Protein AF-A0A0J8RXI3-F1 (afdb_monomer_lite)

Structure (mmCIF, N/CA/C/O backbone):
data_AF-A0A0J8RXI3-F1
#
_entry.id   AF-A0A0J8RXI3-F1
#
loop_
_atom_site.group_PDB
_atom_site.id
_atom_site.type_symbol
_atom_site.label_atom_id
_atom_site.label_alt_id
_atom_site.label_comp_id
_atom_site.label_asym_id
_atom_site.label_entity_id
_atom_site.label_seq_id
_atom_site.pdbx_PDB_ins_code
_atom_site.Cartn_x
_atom_site.Cartn_y
_atom_site.Cartn_z
_atom_site.occupancy
_atom_site.B_iso_or_equiv
_atom_site.auth_seq_id
_atom_site.auth_comp_id
_atom_site.auth_asym_id
_atom_site.auth_atom_id
_atom_site.pdbx_PDB_model_num
ATOM 1 N N . MET A 1 1 ? 6.363 2.218 31.593 1.00 34.16 1 MET A N 1
ATOM 2 C CA . MET A 1 1 ? 7.062 1.982 30.313 1.00 34.16 1 MET A CA 1
ATOM 3 C C . MET A 1 1 ? 6.228 0.981 29.531 1.00 34.16 1 MET A C 1
ATOM 5 O O . MET A 1 1 ? 6.245 -0.195 29.862 1.00 34.16 1 MET A O 1
ATOM 9 N N . PHE A 1 2 ? 5.384 1.459 28.616 1.00 32.47 2 PHE A N 1
ATOM 10 C CA . PHE A 1 2 ? 4.564 0.582 27.775 1.00 32.47 2 PHE A CA 1
ATOM 11 C C . PHE A 1 2 ? 5.448 0.013 26.659 1.00 32.47 2 PHE A C 1
ATOM 13 O O . PHE A 1 2 ? 6.294 0.752 26.147 1.00 32.47 2 PHE A O 1
ATOM 20 N N . PRO A 1 3 ? 5.324 -1.277 26.304 1.00 40.00 3 PRO A N 1
ATOM 21 C CA . PRO A 1 3 ? 6.118 -1.841 25.226 1.00 40.00 3 PRO A CA 1
ATOM 22 C C . PRO A 1 3 ? 5.774 -1.102 23.934 1.00 40.00 3 PRO A C 1
ATOM 24 O O . PRO A 1 3 ? 4.602 -0.844 23.657 1.00 40.00 3 PRO A O 1
ATOM 27 N N . VAL A 1 4 ? 6.800 -0.754 23.156 1.00 46.75 4 VAL A N 1
ATOM 28 C CA . VAL A 1 4 ? 6.642 -0.221 21.801 1.00 46.75 4 VAL A CA 1
ATOM 29 C C . VAL A 1 4 ? 5.892 -1.288 21.010 1.00 46.75 4 VAL A C 1
ATOM 31 O O . VAL A 1 4 ? 6.469 -2.307 20.626 1.00 46.75 4 VAL A O 1
ATOM 34 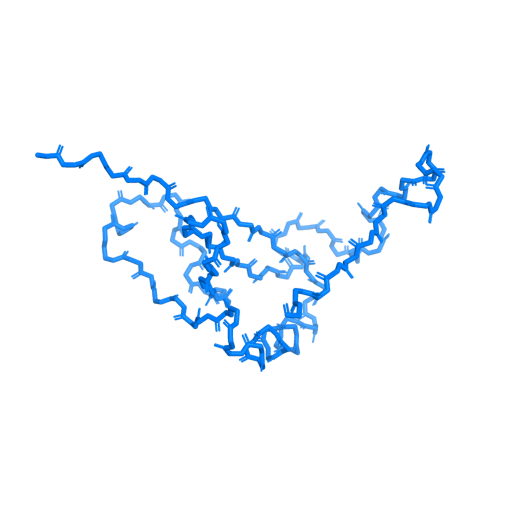N N . SER A 1 5 ? 4.582 -1.119 20.835 1.00 47.84 5 SER A N 1
ATOM 35 C CA . SER A 1 5 ? 3.794 -2.027 20.015 1.00 47.84 5 SER A CA 1
ATOM 36 C C . SER A 1 5 ? 4.349 -1.925 18.601 1.00 47.84 5 SER A C 1
ATOM 38 O O . SER A 1 5 ? 4.191 -0.894 17.949 1.00 47.84 5 SER A O 1
ATOM 40 N N . SER A 1 6 ? 5.050 -2.961 18.145 1.00 59.88 6 SER A N 1
ATOM 41 C CA . SER A 1 6 ? 5.524 -3.026 16.767 1.00 59.88 6 SER A CA 1
ATOM 42 C C . SER A 1 6 ? 4.296 -2.970 15.864 1.00 59.88 6 SER A C 1
ATOM 44 O O . SER A 1 6 ? 3.512 -3.920 15.831 1.00 59.88 6 SER A O 1
ATOM 46 N N . ILE A 1 7 ? 4.079 -1.834 15.197 1.00 65.25 7 ILE A N 1
ATOM 47 C CA . ILE A 1 7 ? 2.991 -1.696 14.232 1.00 65.25 7 ILE A CA 1
ATOM 48 C C . ILE A 1 7 ? 3.250 -2.739 13.149 1.00 65.25 7 ILE A C 1
ATOM 50 O O . ILE A 1 7 ? 4.289 -2.715 12.489 1.00 65.25 7 ILE A O 1
ATOM 54 N N . LYS A 1 8 ? 2.324 -3.686 12.999 1.00 77.56 8 LYS A N 1
ATOM 55 C CA . LYS A 1 8 ? 2.374 -4.639 11.894 1.00 77.56 8 LYS A CA 1
ATOM 56 C C . LYS A 1 8 ? 1.953 -3.906 10.630 1.00 77.56 8 LYS A C 1
ATOM 58 O O . LYS A 1 8 ? 0.947 -3.199 10.648 1.00 77.56 8 LYS A O 1
ATOM 63 N N . PHE A 1 9 ? 2.726 -4.071 9.564 1.00 81.75 9 PHE A N 1
ATOM 64 C CA . PHE A 1 9 ? 2.393 -3.526 8.256 1.00 81.75 9 PHE A CA 1
ATOM 65 C C . PHE A 1 9 ? 1.893 -4.643 7.346 1.00 81.75 9 PHE A C 1
ATOM 67 O O . PHE A 1 9 ? 2.536 -5.685 7.232 1.00 81.75 9 PHE A O 1
ATOM 74 N N . LEU A 1 10 ? 0.749 -4.413 6.713 1.00 87.12 10 LEU A N 1
ATOM 75 C CA . LEU A 1 10 ? 0.335 -5.119 5.514 1.00 87.12 10 LEU A CA 1
ATOM 76 C C . LEU A 1 10 ? 0.967 -4.413 4.313 1.00 87.12 10 LEU A C 1
ATOM 78 O O . LEU A 1 10 ? 0.761 -3.214 4.112 1.00 87.12 10 LEU A O 1
ATOM 82 N N . GLU A 1 11 ? 1.738 -5.157 3.532 1.00 89.56 11 GLU A N 1
ATOM 83 C CA . GLU A 1 11 ? 2.394 -4.662 2.324 1.00 89.56 11 GLU A CA 1
ATOM 84 C C . GLU A 1 11 ? 1.563 -5.098 1.116 1.00 89.56 11 GLU A C 1
ATOM 86 O O . GLU A 1 11 ? 1.346 -6.288 0.900 1.00 89.56 11 GLU A O 1
ATOM 91 N N . ILE A 1 12 ? 1.043 -4.128 0.368 1.00 90.44 12 ILE A N 1
ATOM 92 C CA . ILE A 1 12 ? 0.241 -4.360 -0.832 1.00 90.44 12 ILE A CA 1
ATOM 93 C C . ILE A 1 12 ? 1.120 -4.039 -2.031 1.00 90.44 12 ILE A C 1
ATOM 95 O O . ILE A 1 12 ? 1.532 -2.896 -2.201 1.00 90.44 12 ILE A O 1
ATOM 99 N N . CYS A 1 13 ? 1.393 -5.040 -2.858 1.00 92.12 13 CYS A N 1
ATOM 100 C CA . CYS A 1 13 ? 2.122 -4.869 -4.106 1.00 92.12 13 CYS A CA 1
ATOM 101 C C . CYS A 1 13 ? 1.136 -4.637 -5.260 1.00 92.12 13 CYS A C 1
ATOM 103 O O . CYS A 1 13 ? 0.144 -5.360 -5.375 1.00 92.12 13 CYS A O 1
ATOM 105 N N . VAL A 1 14 ? 1.386 -3.630 -6.096 1.00 92.56 14 VAL A N 1
ATOM 106 C CA . VAL A 1 14 ? 0.567 -3.294 -7.272 1.00 92.56 14 VAL A CA 1
ATOM 107 C C . VAL A 1 14 ? 1.461 -3.002 -8.476 1.00 92.56 14 VAL A C 1
ATOM 109 O O . VAL A 1 14 ? 2.599 -2.589 -8.274 1.00 92.56 14 VAL A O 1
ATOM 112 N N . PRO A 1 15 ? 0.970 -3.132 -9.721 1.00 93.94 15 PRO A N 1
ATOM 113 C CA . PRO A 1 15 ? 1.721 -2.669 -10.884 1.00 93.94 15 PRO A CA 1
ATOM 114 C C . PRO A 1 15 ? 2.123 -1.198 -10.736 1.00 93.94 15 PRO A C 1
ATOM 116 O O . PRO A 1 15 ? 1.285 -0.387 -10.329 1.00 93.94 15 PRO A O 1
ATOM 119 N N . GLU A 1 16 ? 3.363 -0.833 -11.073 1.00 93.50 16 GLU A N 1
ATOM 120 C CA . GLU A 1 16 ? 3.894 0.521 -10.834 1.00 93.50 16 GLU A CA 1
ATOM 121 C C . GLU A 1 16 ? 2.985 1.633 -11.378 1.00 93.50 16 GLU A C 1
ATOM 123 O O . GLU A 1 16 ? 2.668 2.593 -10.671 1.00 93.50 16 GLU A O 1
ATOM 128 N N . HIS A 1 17 ? 2.465 1.461 -12.594 1.00 93.81 17 HIS A N 1
ATOM 129 C CA . HIS A 1 17 ? 1.556 2.421 -13.227 1.00 93.81 17 HIS A CA 1
ATOM 130 C C . HIS A 1 17 ? 0.223 2.607 -12.471 1.00 93.81 17 HIS A C 1
ATOM 132 O O . HIS A 1 17 ? -0.436 3.634 -12.627 1.00 93.81 17 HIS A O 1
ATOM 138 N N . ASN A 1 18 ? -0.163 1.653 -11.619 1.00 94.62 18 ASN A N 1
ATOM 139 C CA . ASN A 1 18 ? -1.373 1.699 -10.798 1.00 94.62 18 ASN A CA 1
ATOM 140 C C . ASN A 1 18 ? -1.129 2.205 -9.372 1.00 94.62 18 ASN A C 1
ATOM 142 O O . ASN A 1 18 ? -2.098 2.374 -8.631 1.00 94.62 18 ASN A O 1
ATOM 146 N N . LEU A 1 19 ? 0.116 2.489 -8.970 1.00 94.56 19 LEU A N 1
ATOM 147 C CA . LEU A 1 19 ? 0.451 2.889 -7.597 1.00 94.56 19 LEU A CA 1
ATOM 148 C C . LEU A 1 19 ? -0.394 4.076 -7.106 1.00 94.56 19 LEU A C 1
ATOM 150 O O . LEU A 1 19 ? -0.977 4.033 -6.021 1.00 94.56 19 LEU A O 1
ATOM 154 N N . SER A 1 20 ? -0.508 5.125 -7.926 1.00 94.94 20 SER A N 1
ATOM 155 C CA . SER A 1 20 ? -1.287 6.325 -7.590 1.00 94.94 20 SER A CA 1
ATOM 156 C C . SER A 1 20 ? -2.794 6.050 -7.509 1.00 94.94 20 SER A C 1
ATOM 158 O O . SER A 1 20 ? -3.469 6.514 -6.582 1.00 94.94 20 SER A O 1
ATOM 160 N N . ALA A 1 21 ? -3.321 5.254 -8.444 1.00 96.25 21 ALA A N 1
ATOM 161 C CA . ALA A 1 21 ? -4.732 4.883 -8.476 1.00 96.25 21 ALA A CA 1
ATOM 162 C C . ALA A 1 21 ? -5.108 4.015 -7.264 1.00 96.25 21 ALA A C 1
ATOM 164 O O . ALA A 1 21 ? -6.082 4.313 -6.574 1.00 96.25 21 ALA A O 1
ATOM 165 N N . ALA A 1 22 ? -4.290 3.010 -6.938 1.00 94.81 22 ALA A N 1
ATOM 166 C CA . ALA A 1 22 ? -4.483 2.143 -5.779 1.00 94.81 22 ALA A CA 1
ATOM 167 C C . ALA A 1 22 ? -4.438 2.934 -4.462 1.00 94.81 22 ALA A C 1
ATOM 169 O O . ALA A 1 22 ? -5.308 2.775 -3.605 1.00 94.81 22 ALA A O 1
ATOM 170 N N . ALA A 1 23 ? -3.472 3.845 -4.317 1.00 94.56 23 ALA A N 1
ATOM 171 C CA . ALA A 1 23 ? -3.392 4.723 -3.154 1.00 94.56 23 ALA A CA 1
ATOM 172 C C . ALA A 1 23 ? -4.624 5.632 -3.025 1.00 94.56 23 ALA A C 1
ATOM 174 O O . ALA A 1 23 ? -5.158 5.793 -1.927 1.00 94.56 23 ALA A O 1
ATOM 175 N N . SER A 1 24 ? -5.101 6.201 -4.134 1.00 94.81 24 SER A N 1
ATOM 176 C CA . SER A 1 24 ? -6.317 7.023 -4.160 1.00 94.81 24 SER A CA 1
ATOM 177 C C . SER A 1 24 ? -7.559 6.215 -3.782 1.00 94.81 24 SER A C 1
ATOM 179 O O . SER A 1 24 ? -8.390 6.685 -3.007 1.00 94.81 24 SER A O 1
ATOM 181 N N . GLN A 1 25 ? -7.658 4.975 -4.260 1.00 94.38 25 GLN A N 1
ATOM 182 C CA . GLN A 1 25 ? -8.753 4.075 -3.918 1.00 94.38 25 GLN A CA 1
ATOM 183 C C . GLN A 1 25 ? -8.756 3.740 -2.424 1.00 94.38 25 GLN A C 1
ATOM 185 O O . GLN A 1 25 ? -9.800 3.857 -1.790 1.00 94.38 25 GLN A O 1
ATOM 190 N N . ILE A 1 26 ? -7.611 3.400 -1.826 1.00 92.12 26 ILE A N 1
ATOM 191 C CA . ILE A 1 26 ? -7.524 3.164 -0.373 1.00 92.12 26 ILE A CA 1
ATOM 192 C C . ILE A 1 26 ? -7.897 4.433 0.401 1.00 92.12 26 ILE A C 1
ATOM 194 O O . ILE A 1 26 ? -8.676 4.368 1.349 1.00 92.12 26 ILE A O 1
ATOM 198 N N . ALA A 1 27 ? -7.404 5.595 -0.035 1.00 91.88 27 ALA A N 1
ATOM 199 C CA . ALA A 1 27 ? -7.718 6.878 0.587 1.00 91.88 27 ALA A CA 1
ATOM 200 C C . ALA A 1 27 ? -9.212 7.243 0.524 1.00 91.88 27 ALA A C 1
ATOM 202 O O . ALA A 1 27 ? -9.669 8.018 1.360 1.00 91.88 27 ALA A O 1
ATOM 203 N N . SER A 1 28 ? -9.966 6.706 -0.443 1.00 93.38 28 SER A N 1
ATOM 204 C CA . SER A 1 28 ? -11.408 6.958 -0.574 1.00 93.38 28 SER A CA 1
ATOM 205 C C . SER A 1 28 ? -12.254 6.284 0.515 1.00 93.38 28 SER A C 1
ATOM 207 O O . SER A 1 28 ? -13.350 6.751 0.812 1.00 93.38 28 SER A O 1
ATOM 209 N N . TYR A 1 29 ? -11.730 5.240 1.163 1.00 90.00 29 TYR A N 1
ATOM 210 C CA . TYR A 1 29 ? -12.374 4.540 2.280 1.00 90.00 29 TYR A CA 1
ATOM 211 C C . TYR A 1 29 ? -11.995 5.187 3.619 1.00 90.00 29 TYR A C 1
ATOM 213 O O . TYR A 1 29 ? -11.318 4.586 4.455 1.00 90.00 29 TYR A O 1
ATOM 221 N N . THR A 1 30 ? -12.386 6.449 3.811 1.00 87.25 30 THR A N 1
ATOM 222 C CA . THR A 1 30 ? -11.980 7.281 4.962 1.00 87.25 30 THR A CA 1
ATOM 223 C C . THR A 1 30 ? -12.502 6.793 6.317 1.00 87.25 30 THR A C 1
ATOM 225 O O . THR A 1 30 ? -11.991 7.187 7.366 1.00 87.25 30 THR A O 1
ATOM 228 N N . ASP A 1 31 ? -13.542 5.963 6.299 1.00 86.50 31 ASP A N 1
ATOM 229 C CA . ASP A 1 31 ? -14.126 5.275 7.450 1.00 86.50 31 ASP A CA 1
ATOM 230 C C . ASP A 1 31 ? -13.231 4.141 7.976 1.00 86.50 31 ASP A C 1
ATOM 232 O O . ASP A 1 31 ? -13.251 3.849 9.171 1.00 86.50 31 ASP A O 1
ATOM 236 N N . ILE A 1 32 ? -12.402 3.555 7.108 1.00 87.06 32 ILE A N 1
ATOM 237 C CA . ILE A 1 32 ? -11.521 2.425 7.432 1.00 87.06 32 ILE A CA 1
ATOM 238 C C . ILE A 1 32 ? -10.059 2.869 7.501 1.00 87.06 32 ILE A C 1
ATOM 240 O O . ILE A 1 32 ? -9.339 2.512 8.436 1.00 87.06 32 ILE A O 1
ATOM 244 N N . PHE A 1 33 ? -9.611 3.643 6.512 1.00 90.75 33 PHE A N 1
ATOM 245 C CA . PHE A 1 33 ? -8.217 4.019 6.335 1.00 90.75 33 PHE A CA 1
ATOM 246 C C . PHE A 1 33 ? -8.006 5.504 6.580 1.00 90.75 33 PHE A C 1
ATOM 248 O O . PHE A 1 33 ? -8.699 6.370 6.048 1.00 90.75 33 PHE A O 1
ATOM 255 N N . ARG A 1 34 ? -6.956 5.811 7.336 1.00 90.25 34 ARG A N 1
ATOM 256 C CA . ARG A 1 34 ? -6.449 7.173 7.504 1.00 90.25 34 ARG A CA 1
ATOM 257 C C . ARG A 1 34 ? -5.036 7.250 6.969 1.00 90.25 34 ARG A C 1
ATOM 259 O O . ARG A 1 34 ? -4.265 6.309 7.141 1.00 90.25 34 ARG A O 1
ATOM 266 N N . ARG A 1 35 ? -4.673 8.372 6.342 1.00 86.88 35 ARG A N 1
ATOM 267 C CA . ARG A 1 35 ? -3.268 8.621 5.992 1.00 86.88 35 ARG A CA 1
ATOM 268 C C . ARG A 1 35 ? -2.426 8.557 7.257 1.00 86.88 35 ARG A C 1
ATOM 270 O O . ARG A 1 35 ? -2.760 9.194 8.253 1.00 86.88 35 ARG A O 1
ATOM 277 N N . PHE A 1 36 ? -1.346 7.790 7.196 1.00 81.50 36 PHE A N 1
ATOM 278 C CA . PHE A 1 36 ? -0.495 7.554 8.350 1.00 81.50 36 PHE A CA 1
ATOM 279 C C . PHE A 1 36 ? 0.873 8.205 8.124 1.00 81.50 36 PHE A C 1
ATOM 281 O O . PHE A 1 36 ? 1.646 7.719 7.286 1.00 81.50 36 PHE A O 1
ATOM 288 N N . PRO A 1 37 ? 1.181 9.320 8.816 1.00 73.50 37 PRO A N 1
ATOM 289 C CA . PRO A 1 37 ? 2.506 9.921 8.741 1.00 73.50 37 PRO A CA 1
ATOM 290 C C . PRO A 1 37 ? 3.560 8.939 9.270 1.00 73.50 37 PRO A C 1
ATOM 292 O O . PRO A 1 37 ? 3.250 8.010 10.013 1.00 73.50 37 PRO A O 1
ATOM 295 N N . TRP A 1 38 ? 4.818 9.099 8.845 1.00 66.38 38 TRP A N 1
ATOM 296 C CA . TRP A 1 38 ? 5.895 8.237 9.347 1.00 66.38 38 TRP A CA 1
ATOM 297 C C . TRP A 1 38 ? 6.065 8.484 10.852 1.00 66.38 38 TRP A C 1
ATOM 299 O O . TRP A 1 38 ? 6.305 9.635 11.218 1.00 66.38 38 TRP A O 1
ATOM 309 N N . PRO A 1 39 ? 5.927 7.465 11.721 1.00 64.69 39 PRO A N 1
ATOM 310 C CA . PRO A 1 39 ? 6.054 7.686 13.150 1.00 64.69 39 PRO A CA 1
ATOM 311 C C . PRO A 1 39 ? 7.461 8.195 13.467 1.00 64.69 39 PRO A C 1
ATOM 313 O O . PRO A 1 39 ? 8.460 7.648 12.989 1.00 64.69 39 PRO A O 1
ATOM 316 N N . GLU A 1 40 ? 7.551 9.250 14.275 1.00 59.66 40 GLU A N 1
ATOM 317 C CA . GLU A 1 40 ? 8.833 9.838 14.673 1.00 59.66 40 GLU A CA 1
ATOM 318 C C . GLU A 1 40 ? 9.747 8.792 15.332 1.00 59.66 40 GLU A C 1
ATOM 320 O O . GLU A 1 40 ? 10.944 8.739 15.067 1.00 59.66 40 GLU A O 1
ATOM 325 N N . GLU A 1 41 ? 9.179 7.830 16.060 1.00 55.53 41 GLU A N 1
ATOM 326 C CA . GLU A 1 41 ? 9.946 6.751 16.690 1.00 55.53 41 GLU A CA 1
ATOM 327 C C . GLU A 1 41 ? 10.546 5.741 15.697 1.00 55.53 41 GLU A C 1
ATOM 329 O O . GLU A 1 41 ? 11.566 5.121 16.008 1.00 55.53 41 GLU A O 1
ATOM 334 N N . ALA A 1 42 ? 9.979 5.604 14.490 1.00 53.56 42 ALA A N 1
ATOM 335 C CA . ALA A 1 42 ? 10.530 4.755 13.431 1.00 53.56 42 ALA A CA 1
ATOM 336 C C . ALA A 1 42 ? 11.783 5.359 12.771 1.00 53.56 42 ALA A C 1
ATOM 338 O O . ALA A 1 42 ? 12.465 4.668 12.021 1.00 53.56 42 ALA A O 1
ATOM 339 N N . HIS A 1 43 ? 12.147 6.609 13.089 1.00 49.75 43 HIS A N 1
ATOM 340 C CA . HIS A 1 43 ? 13.408 7.224 12.649 1.00 49.75 43 HIS A CA 1
ATOM 341 C C . HIS A 1 43 ? 14.644 6.541 13.251 1.00 49.75 43 HIS A C 1
ATOM 343 O O . HIS A 1 43 ? 15.757 6.766 12.791 1.00 49.75 43 HIS A O 1
ATOM 349 N N . ARG A 1 44 ? 14.467 5.685 14.268 1.00 50.78 44 ARG A N 1
ATOM 350 C CA . ARG A 1 44 ? 15.565 4.918 14.868 1.00 50.78 44 ARG A CA 1
ATOM 351 C C . ARG A 1 44 ? 15.955 3.665 14.086 1.00 50.78 44 ARG A C 1
ATOM 353 O O . ARG A 1 44 ? 16.970 3.064 14.420 1.00 50.78 44 ARG A O 1
ATOM 360 N N . ASN A 1 45 ? 15.186 3.264 13.070 1.00 55.56 45 ASN A N 1
ATOM 361 C CA . ASN A 1 45 ? 15.435 2.027 12.334 1.00 55.56 45 ASN A CA 1
ATOM 362 C C . ASN A 1 45 ? 15.762 2.316 10.858 1.00 55.56 45 ASN A C 1
ATOM 364 O O . ASN A 1 45 ? 14.883 2.297 9.994 1.00 55.56 45 ASN A O 1
ATOM 368 N N . LEU A 1 46 ? 17.053 2.555 10.585 1.00 53.22 46 LEU A N 1
ATOM 369 C CA . LEU A 1 46 ? 17.630 2.823 9.253 1.00 53.22 46 LEU A CA 1
ATOM 370 C C . LEU A 1 46 ? 17.166 1.819 8.179 1.00 53.22 46 LEU A C 1
ATOM 372 O O . LEU A 1 46 ? 16.981 2.176 7.020 1.00 53.22 46 LEU A O 1
ATOM 376 N N . TYR A 1 47 ? 16.887 0.574 8.575 1.00 58.09 47 TYR A N 1
ATOM 377 C CA . TYR A 1 47 ? 16.408 -0.504 7.703 1.00 58.09 47 TYR A CA 1
ATOM 378 C C . TYR A 1 47 ? 14.983 -0.323 7.157 1.00 58.09 47 TYR A C 1
ATOM 380 O O . TYR A 1 47 ? 14.482 -1.212 6.476 1.00 58.09 47 TYR A O 1
ATOM 388 N N . THR A 1 48 ? 14.293 0.777 7.463 1.00 66.50 48 THR A N 1
ATOM 389 C CA . THR A 1 48 ? 12.912 1.009 7.006 1.00 66.50 48 THR A CA 1
ATOM 390 C C . THR A 1 48 ? 12.718 2.332 6.271 1.00 66.50 48 THR A C 1
ATOM 392 O O . THR A 1 48 ? 11.622 2.600 5.785 1.00 66.50 48 THR A O 1
ATOM 395 N N . ASP A 1 49 ? 13.775 3.130 6.104 1.00 71.25 49 ASP A N 1
ATOM 396 C CA . ASP A 1 49 ? 13.688 4.466 5.505 1.00 71.25 49 ASP A CA 1
ATOM 397 C C . ASP A 1 49 ? 13.218 4.456 4.047 1.00 71.25 49 ASP A C 1
ATOM 399 O O . ASP A 1 49 ? 12.503 5.367 3.631 1.00 71.25 49 ASP A O 1
ATOM 403 N N . TYR A 1 50 ? 13.513 3.395 3.292 1.00 74.50 50 TYR A N 1
ATOM 404 C CA . TYR A 1 50 ? 13.023 3.239 1.918 1.00 74.50 50 TYR A CA 1
ATOM 405 C C . TYR A 1 50 ? 11.486 3.215 1.836 1.00 74.50 50 TYR A C 1
ATOM 407 O O . TYR A 1 50 ? 10.907 3.647 0.843 1.00 74.50 50 TYR A O 1
ATOM 415 N N . LYS A 1 51 ? 10.796 2.787 2.904 1.00 78.50 51 LYS A N 1
ATOM 416 C CA . LYS A 1 51 ? 9.326 2.729 2.967 1.00 78.50 51 LYS A CA 1
ATOM 417 C C . LYS A 1 51 ? 8.680 4.117 3.047 1.00 78.50 51 LYS A C 1
ATOM 419 O O . LYS A 1 51 ? 7.479 4.252 2.816 1.00 78.50 51 LYS A O 1
ATOM 424 N N . LYS A 1 52 ? 9.448 5.166 3.373 1.00 80.25 52 LYS A N 1
ATOM 425 C CA . LYS A 1 52 ? 8.941 6.542 3.519 1.00 80.25 52 LYS A CA 1
ATOM 426 C C . LYS A 1 52 ? 8.373 7.106 2.221 1.00 80.25 52 LYS A C 1
ATOM 428 O O . LYS A 1 52 ? 7.437 7.904 2.295 1.00 80.25 52 LYS A O 1
ATOM 433 N N . LEU A 1 53 ? 8.920 6.672 1.086 1.00 85.62 53 LEU A N 1
ATOM 434 C CA . LEU A 1 53 ? 8.596 7.159 -0.256 1.00 85.62 53 LEU A CA 1
ATOM 435 C C . LEU A 1 53 ? 7.236 6.673 -0.770 1.00 85.62 53 LEU A C 1
ATOM 437 O O . LEU A 1 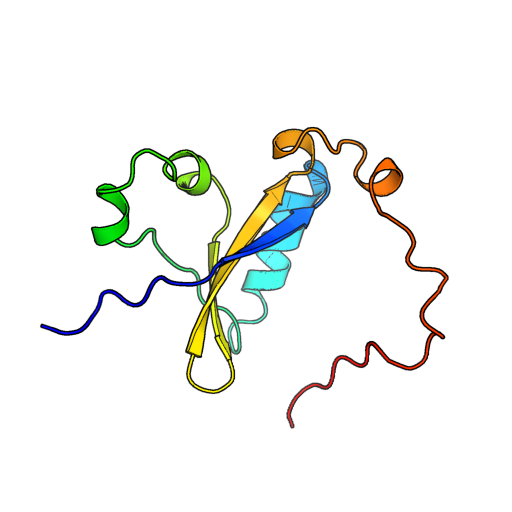53 ? 6.729 7.203 -1.754 1.00 85.62 53 LEU A O 1
ATOM 441 N N . TYR A 1 54 ? 6.637 5.690 -0.097 1.00 90.25 54 TYR A N 1
ATOM 442 C CA . TYR A 1 54 ? 5.442 5.016 -0.581 1.00 90.25 54 TYR A CA 1
ATOM 443 C C . TYR A 1 54 ? 4.175 5.418 0.189 1.00 90.25 54 TYR A C 1
ATOM 445 O O . TYR A 1 54 ? 4.251 5.764 1.379 1.00 90.25 54 TYR A O 1
ATOM 453 N N . PRO A 1 55 ? 2.995 5.370 -0.468 1.00 92.56 55 PRO A N 1
ATOM 454 C CA . PRO A 1 55 ? 1.711 5.654 0.163 1.00 92.56 55 PRO A CA 1
ATOM 455 C C . PRO A 1 55 ? 1.453 4.754 1.370 1.00 92.56 55 PRO A C 1
ATOM 457 O O . PRO A 1 55 ? 1.590 3.531 1.292 1.00 92.56 55 PRO A O 1
ATOM 460 N N . ARG A 1 56 ? 1.057 5.371 2.488 1.00 91.06 56 ARG A N 1
ATOM 461 C CA . ARG A 1 56 ? 0.856 4.692 3.769 1.00 91.06 56 ARG A CA 1
ATOM 462 C C . ARG A 1 56 ? -0.437 5.101 4.443 1.00 91.06 56 ARG A C 1
ATOM 464 O O . ARG A 1 56 ? -0.810 6.278 4.485 1.00 91.06 56 ARG A O 1
ATOM 471 N N . PHE A 1 57 ? -1.071 4.106 5.034 1.00 91.75 57 PHE A N 1
ATOM 472 C CA . PHE A 1 57 ? -2.341 4.228 5.716 1.00 91.75 57 PHE A CA 1
ATOM 473 C C . PHE A 1 57 ? -2.296 3.479 7.041 1.00 91.75 57 PHE A C 1
ATOM 475 O O . PHE A 1 57 ? -1.458 2.606 7.261 1.00 91.75 57 PHE A O 1
ATOM 482 N N . GLN A 1 58 ? -3.208 3.828 7.929 1.00 90.69 58 GLN A N 1
ATOM 483 C CA . GLN A 1 58 ? -3.491 3.093 9.146 1.00 90.69 58 GLN A CA 1
ATOM 484 C C . GLN A 1 58 ? -4.959 2.697 9.114 1.00 90.69 58 GLN A C 1
ATOM 486 O O . GLN A 1 58 ? -5.814 3.520 8.783 1.00 90.69 58 GLN A O 1
ATOM 491 N N . ALA A 1 59 ? -5.224 1.445 9.463 1.00 88.38 59 ALA A N 1
ATOM 492 C CA . ALA A 1 59 ? -6.557 0.925 9.697 1.00 88.38 59 ALA A CA 1
ATOM 493 C C . ALA A 1 59 ? -6.677 0.465 11.150 1.00 88.38 59 ALA A C 1
ATOM 495 O O . ALA A 1 59 ? -5.712 -0.039 11.735 1.00 88.38 59 ALA A O 1
ATOM 496 N N . PHE A 1 60 ? -7.868 0.623 11.722 1.00 83.56 60 PHE A N 1
ATOM 497 C CA . PHE A 1 60 ? -8.202 0.071 13.028 1.00 83.56 60 PHE A CA 1
ATOM 498 C C . PHE A 1 60 ? -9.121 -1.132 12.836 1.00 83.56 60 PHE A C 1
ATOM 500 O O . PHE A 1 60 ? -10.280 -0.982 12.462 1.00 83.56 60 PHE A O 1
ATOM 507 N N . ILE A 1 61 ? -8.585 -2.330 13.052 1.00 79.06 61 ILE A N 1
ATOM 508 C CA . ILE A 1 61 ? -9.278 -3.597 12.801 1.00 79.06 61 ILE A CA 1
ATOM 509 C C . ILE A 1 61 ? -9.273 -4.392 14.103 1.00 79.06 61 ILE A C 1
ATOM 511 O O . ILE A 1 61 ? -8.211 -4.617 14.681 1.00 79.06 61 ILE A O 1
ATOM 515 N N . GLU A 1 62 ? -10.455 -4.789 14.582 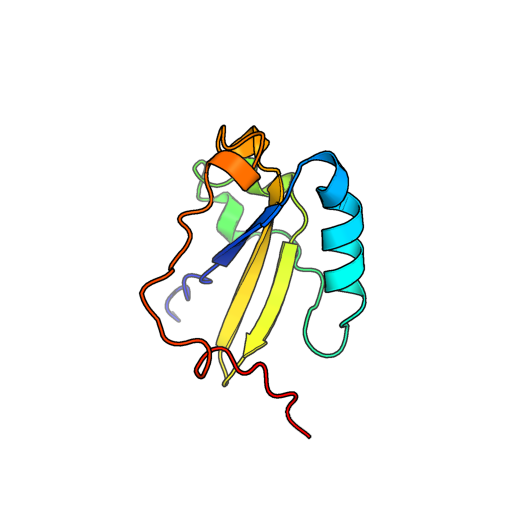1.00 82.50 62 GLU A N 1
ATOM 516 C CA . GLU A 1 62 ? -10.623 -5.643 15.773 1.00 82.50 62 GLU A CA 1
ATOM 517 C C . GLU A 1 62 ? -9.828 -5.164 17.007 1.00 82.50 62 GLU A C 1
ATOM 519 O O . GLU A 1 62 ? -9.174 -5.939 17.707 1.00 82.50 62 GLU A O 1
ATOM 524 N N . GLY A 1 63 ? -9.837 -3.854 17.274 1.00 78.50 63 GLY A N 1
ATOM 525 C CA . GLY A 1 63 ? -9.133 -3.293 18.429 1.00 78.50 63 GLY A CA 1
ATOM 526 C C . GLY A 1 63 ? -7.631 -3.063 18.219 1.00 78.50 63 GLY A C 1
ATOM 527 O O . GLY A 1 63 ? -6.930 -2.731 19.176 1.00 78.50 63 GLY A O 1
ATOM 528 N N . ARG A 1 64 ? -7.105 -3.258 17.002 1.00 79.62 64 ARG A N 1
ATOM 529 C CA . ARG A 1 64 ? -5.669 -3.174 16.697 1.00 79.62 64 ARG A CA 1
ATOM 530 C C . ARG A 1 64 ? -5.380 -2.194 15.567 1.00 79.62 64 ARG A C 1
ATOM 532 O O . ARG A 1 64 ? -6.069 -2.166 14.552 1.00 79.62 64 ARG A O 1
ATOM 539 N N . ASN A 1 65 ? -4.295 -1.439 15.732 1.00 81.75 65 ASN A N 1
ATOM 540 C CA . ASN A 1 65 ? -3.735 -0.608 14.672 1.00 81.75 65 ASN A CA 1
ATOM 541 C C . ASN A 1 65 ? -2.925 -1.471 13.701 1.00 81.75 65 ASN A C 1
ATOM 543 O O . ASN A 1 65 ? -1.949 -2.111 14.101 1.00 81.75 65 ASN A O 1
ATOM 547 N N . LEU A 1 66 ? -3.305 -1.444 12.429 1.00 86.12 66 LEU A N 1
ATOM 548 C CA . LEU A 1 66 ? -2.582 -2.068 11.330 1.00 86.12 66 LEU A CA 1
ATOM 549 C C . LEU A 1 66 ? -2.071 -0.974 10.390 1.00 86.12 66 LEU A C 1
ATOM 551 O O . LEU A 1 66 ? -2.843 -0.134 9.929 1.00 86.12 66 LEU A O 1
ATOM 555 N N . GLY A 1 67 ? -0.771 -0.975 10.111 1.00 88.06 67 GLY A N 1
ATOM 556 C CA . GLY A 1 67 ? -0.200 -0.160 9.048 1.00 88.06 67 GLY A CA 1
ATOM 557 C C . GLY A 1 67 ? -0.466 -0.811 7.695 1.00 88.06 67 GLY A C 1
ATOM 558 O O . GLY A 1 67 ? -0.424 -2.030 7.569 1.00 88.06 67 GLY A O 1
ATOM 559 N N . VAL A 1 68 ? -0.719 -0.014 6.672 1.00 90.19 68 VAL A N 1
ATOM 560 C CA . VAL A 1 68 ? -0.820 -0.472 5.286 1.00 90.19 68 VAL A CA 1
ATOM 561 C C . VAL A 1 68 ? 0.125 0.368 4.454 1.00 90.19 68 VAL A C 1
ATOM 563 O O . VAL A 1 68 ? 0.158 1.590 4.597 1.00 90.19 68 VAL A O 1
ATOM 566 N N . ILE A 1 69 ? 0.902 -0.277 3.599 1.00 92.12 69 ILE A N 1
ATOM 567 C CA . ILE A 1 69 ? 1.812 0.380 2.668 1.00 92.12 69 ILE A CA 1
ATOM 568 C C . ILE A 1 69 ? 1.604 -0.201 1.277 1.00 92.12 69 ILE A C 1
ATOM 570 O O . ILE A 1 69 ? 1.424 -1.409 1.130 1.00 92.12 69 ILE A O 1
ATOM 574 N N . VAL A 1 70 ? 1.592 0.668 0.272 1.00 94.06 70 VAL A N 1
ATOM 575 C CA . VAL A 1 70 ? 1.417 0.266 -1.125 1.00 94.06 70 VAL A CA 1
ATOM 576 C C . VAL A 1 70 ? 2.751 0.397 -1.840 1.00 94.06 70 VAL A C 1
ATOM 578 O O . VAL A 1 70 ? 3.285 1.499 -1.928 1.00 94.06 70 VAL A O 1
ATOM 581 N N . PHE A 1 71 ? 3.274 -0.708 -2.352 1.00 94.00 71 PHE A N 1
ATOM 582 C CA . PHE A 1 71 ? 4.512 -0.760 -3.119 1.00 94.00 71 PHE A CA 1
ATOM 583 C C . PHE A 1 71 ? 4.229 -1.038 -4.597 1.00 94.00 71 PHE A C 1
ATOM 585 O O . PHE A 1 71 ? 3.291 -1.779 -4.903 1.00 94.00 71 PHE A O 1
ATOM 592 N N . PRO A 1 72 ? 5.034 -0.479 -5.513 1.00 94.69 72 PRO A N 1
ATOM 593 C CA . PRO A 1 72 ? 5.047 -0.923 -6.895 1.00 94.69 72 PRO A CA 1
ATOM 594 C C . PRO A 1 72 ? 5.715 -2.304 -7.006 1.00 94.69 72 PRO A C 1
ATOM 596 O O . PRO A 1 72 ? 6.579 -2.656 -6.203 1.00 94.69 72 PRO A O 1
ATOM 599 N N . ASP A 1 73 ? 5.350 -3.071 -8.024 1.00 92.31 73 ASP A N 1
ATOM 600 C CA . ASP A 1 73 ? 5.941 -4.369 -8.361 1.00 92.31 73 ASP A CA 1
ATOM 601 C C . ASP A 1 73 ? 7.432 -4.288 -8.688 1.00 92.31 73 ASP A C 1
ATOM 603 O O . ASP A 1 73 ? 8.196 -5.159 -8.265 1.00 92.31 73 ASP A O 1
ATOM 607 N N . THR A 1 74 ? 7.868 -3.195 -9.310 1.00 91.75 74 THR A N 1
ATOM 608 C CA . THR A 1 74 ? 9.285 -2.904 -9.572 1.00 91.75 74 THR A CA 1
ATOM 609 C C . THR A 1 74 ? 10.135 -2.810 -8.304 1.00 91.75 74 THR A C 1
ATOM 611 O O . THR A 1 74 ? 11.327 -3.110 -8.347 1.00 91.75 74 THR A O 1
ATOM 614 N N . PHE A 1 75 ? 9.545 -2.477 -7.145 1.00 90.56 75 PHE A N 1
ATOM 615 C CA . PHE A 1 75 ? 10.270 -2.455 -5.867 1.00 90.56 75 PHE A CA 1
ATOM 616 C C . PHE A 1 75 ? 10.739 -3.853 -5.439 1.00 90.56 75 PHE A C 1
ATOM 618 O O . PHE A 1 75 ? 11.812 -3.993 -4.856 1.00 90.56 75 PHE A O 1
ATOM 625 N N . TYR A 1 76 ? 9.948 -4.886 -5.736 1.00 86.31 76 TYR A N 1
ATOM 626 C CA . TYR A 1 76 ? 10.271 -6.278 -5.417 1.00 86.31 76 TYR A CA 1
ATOM 627 C C . TYR A 1 76 ? 10.810 -7.054 -6.628 1.00 86.31 76 TYR A C 1
ATOM 629 O O . TYR A 1 76 ? 10.970 -8.269 -6.531 1.00 86.31 76 TYR A O 1
ATOM 637 N N . HIS A 1 77 ? 11.084 -6.377 -7.750 1.00 88.75 77 HIS A N 1
ATOM 638 C CA . HIS A 1 77 ? 11.449 -7.004 -9.028 1.00 88.75 77 HIS A CA 1
ATOM 639 C C . HIS A 1 77 ? 10.420 -8.046 -9.490 1.00 88.75 77 HIS A C 1
ATOM 641 O O . HIS A 1 77 ? 10.772 -9.101 -10.015 1.00 88.75 77 HIS A O 1
ATOM 647 N N . LEU A 1 78 ? 9.141 -7.764 -9.230 1.00 85.62 78 LEU A N 1
ATOM 648 C CA . LEU A 1 78 ? 8.025 -8.620 -9.618 1.00 85.62 78 LEU A CA 1
ATOM 649 C C . LEU A 1 78 ? 7.402 -8.174 -10.937 1.00 85.62 78 LEU A C 1
ATOM 651 O O . LEU A 1 78 ? 6.396 -8.752 -11.321 1.00 85.62 78 LEU A O 1
ATOM 655 N N . ASP A 1 79 ? 7.935 -7.156 -11.609 1.00 82.69 79 ASP A N 1
ATOM 656 C CA . ASP A 1 79 ? 7.387 -6.674 -12.868 1.00 82.69 79 ASP A CA 1
ATOM 657 C C . ASP A 1 79 ? 7.649 -7.665 -14.029 1.00 82.69 79 ASP A C 1
ATOM 659 O O . ASP A 1 79 ? 8.781 -8.111 -14.220 1.00 82.69 79 ASP A O 1
ATOM 663 N N . PRO A 1 80 ? 6.614 -8.027 -14.816 1.00 82.69 80 PRO A N 1
ATOM 664 C CA . PRO A 1 80 ? 5.207 -7.686 -14.611 1.00 82.69 80 PRO A CA 1
ATOM 665 C C . PRO A 1 80 ? 4.574 -8.543 -13.500 1.00 82.69 80 PRO A C 1
ATOM 667 O O . PRO A 1 80 ? 4.675 -9.771 -13.518 1.00 82.69 80 PRO A O 1
ATOM 670 N N . LEU A 1 81 ? 3.855 -7.904 -12.561 1.00 82.38 81 LEU A N 1
ATOM 671 C CA . LEU A 1 81 ? 3.330 -8.566 -11.350 1.00 82.38 81 LEU A CA 1
ATOM 672 C C . LEU A 1 81 ? 2.600 -9.885 -11.632 1.00 82.38 81 LEU A C 1
ATOM 674 O O . LEU A 1 81 ? 2.738 -10.845 -10.880 1.00 82.38 81 LEU A O 1
ATOM 678 N N . GLN A 1 82 ? 1.843 -9.925 -12.727 1.00 80.69 82 GLN A N 1
ATOM 679 C CA . GLN A 1 82 ? 1.042 -11.067 -13.169 1.00 80.69 82 GLN A CA 1
ATOM 680 C C . GLN A 1 82 ? 1.831 -12.374 -13.343 1.00 80.69 82 GLN A C 1
ATOM 682 O O . GLN A 1 82 ? 1.275 -13.436 -13.071 1.00 80.69 82 GLN A O 1
ATOM 687 N N . ASP A 1 83 ? 3.113 -12.304 -13.706 1.00 83.88 83 ASP A N 1
ATOM 688 C CA . ASP A 1 83 ? 3.959 -13.485 -13.929 1.00 83.88 83 ASP A CA 1
ATOM 689 C C . ASP A 1 83 ? 4.470 -14.082 -12.605 1.00 83.88 83 ASP A C 1
ATOM 691 O O . ASP A 1 83 ? 4.945 -15.215 -12.559 1.00 83.88 83 ASP A O 1
ATOM 695 N N . ASN A 1 84 ? 4.336 -13.329 -11.509 1.00 80.81 84 ASN A N 1
ATOM 696 C CA . ASN A 1 84 ? 4.815 -13.689 -10.177 1.00 80.81 84 ASN A CA 1
ATOM 697 C C . ASN A 1 84 ? 3.679 -14.031 -9.196 1.00 80.81 84 ASN A C 1
ATOM 699 O O . ASN A 1 84 ? 3.931 -14.381 -8.039 1.00 80.81 84 ASN A O 1
ATOM 703 N N . ILE A 1 85 ? 2.417 -13.945 -9.632 1.00 79.69 85 ILE A N 1
ATOM 704 C CA . ILE A 1 85 ? 1.268 -14.343 -8.816 1.00 79.69 85 ILE A CA 1
ATOM 705 C C . ILE A 1 85 ? 1.170 -15.866 -8.838 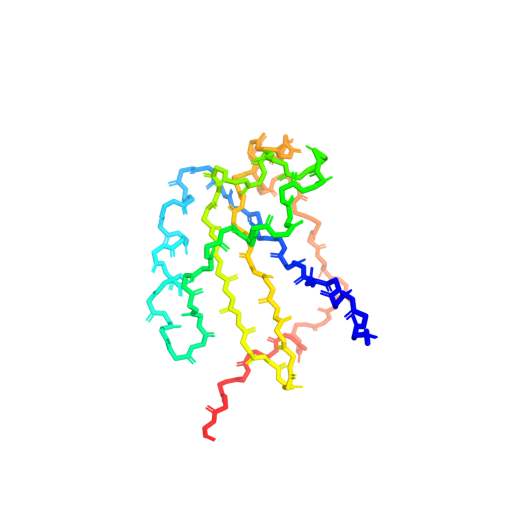1.00 79.69 85 ILE A C 1
ATOM 707 O O . ILE A 1 85 ? 0.779 -16.468 -9.836 1.00 79.69 85 ILE A O 1
ATOM 711 N N . VAL A 1 86 ? 1.456 -16.499 -7.700 1.00 73.94 86 VAL A N 1
ATOM 712 C CA . VAL A 1 86 ? 1.136 -17.916 -7.509 1.00 73.94 86 VAL A CA 1
ATOM 713 C C . VAL A 1 86 ? -0.385 -18.056 -7.530 1.00 73.94 86 VAL A C 1
ATOM 715 O O . VAL A 1 86 ? -1.066 -17.681 -6.572 1.00 73.94 86 VAL A O 1
ATOM 718 N N . GLN A 1 87 ? -0.932 -18.573 -8.631 1.00 62.66 87 GLN A N 1
ATOM 719 C CA . GLN A 1 87 ? -2.347 -18.910 -8.704 1.00 62.66 87 GLN A CA 1
ATOM 720 C C . GLN A 1 87 ? -2.621 -20.054 -7.734 1.00 62.66 87 GLN A C 1
ATOM 722 O O . GLN A 1 87 ? -2.187 -21.190 -7.915 1.00 62.66 87 GLN A O 1
ATOM 727 N N . ILE A 1 88 ? -3.341 -19.740 -6.663 1.00 59.66 88 ILE A N 1
ATOM 728 C CA . ILE A 1 88 ? -3.774 -20.736 -5.695 1.00 59.66 88 ILE A CA 1
ATOM 729 C C . ILE A 1 88 ? -5.009 -21.444 -6.279 1.00 59.66 88 ILE A C 1
ATOM 731 O O . ILE A 1 88 ? -6.138 -21.207 -5.860 1.00 59.66 88 ILE A O 1
ATOM 735 N N . GLU A 1 89 ? -4.804 -22.320 -7.264 1.00 57.25 89 GLU A N 1
ATOM 736 C CA . GLU A 1 89 ? -5.873 -23.142 -7.861 1.00 57.25 89 GLU A CA 1
ATOM 737 C C . GLU A 1 89 ? -6.417 -24.209 -6.883 1.00 57.25 89 GLU A C 1
ATOM 739 O O . GLU A 1 89 ? -7.468 -24.803 -7.112 1.00 57.25 89 GLU A O 1
ATOM 744 N N . ALA A 1 90 ? -5.739 -24.436 -5.750 1.00 50.38 90 ALA A N 1
ATOM 745 C CA . ALA A 1 90 ? -6.040 -25.520 -4.811 1.00 50.38 90 ALA A CA 1
ATOM 746 C C . ALA A 1 90 ? -7.062 -25.184 -3.705 1.00 50.38 90 ALA A C 1
ATOM 748 O O . ALA A 1 90 ? -7.445 -26.071 -2.941 1.00 50.38 90 ALA A O 1
ATOM 749 N N . TYR A 1 91 ? -7.529 -23.937 -3.587 1.00 51.00 91 TYR A N 1
ATOM 750 C CA . TYR A 1 91 ? -8.590 -23.597 -2.636 1.00 51.00 91 TYR A CA 1
ATOM 751 C C . TYR A 1 91 ? -9.881 -23.376 -3.411 1.00 51.00 91 TYR A C 1
ATOM 753 O O . TYR A 1 91 ? -10.068 -22.340 -4.041 1.00 51.00 91 TYR A O 1
ATOM 761 N N . SER A 1 92 ? -10.775 -24.369 -3.345 1.00 50.44 92 SER A N 1
ATOM 762 C CA . SER A 1 92 ? -12.155 -24.291 -3.834 1.00 50.44 92 SER A CA 1
ATOM 763 C C . SER A 1 92 ? -12.710 -22.878 -3.637 1.00 50.44 92 SER A C 1
ATOM 765 O O . SER A 1 92 ? -12.661 -22.369 -2.512 1.00 50.44 92 SER A O 1
ATOM 767 N N . ALA A 1 93 ? -13.231 -22.279 -4.710 1.00 51.53 93 ALA A N 1
ATOM 768 C CA . ALA A 1 93 ? -13.640 -20.877 -4.873 1.00 51.53 93 ALA A CA 1
ATOM 769 C C . ALA A 1 93 ? -14.686 -20.319 -3.868 1.00 51.53 93 ALA A C 1
ATOM 771 O O . ALA A 1 93 ? -15.311 -19.293 -4.111 1.00 51.53 93 ALA A O 1
ATOM 772 N N . GLY A 1 94 ? -14.906 -20.970 -2.725 1.00 51.88 94 GLY A N 1
ATOM 773 C CA . GLY A 1 94 ? -15.930 -20.647 -1.737 1.00 51.88 94 GLY A CA 1
ATOM 774 C C . GLY A 1 94 ? -15.471 -19.928 -0.464 1.00 51.88 94 GLY A C 1
ATOM 775 O O . GLY A 1 94 ? -16.306 -19.779 0.426 1.00 51.88 94 GLY A O 1
ATOM 776 N N . ARG A 1 95 ? -14.204 -19.506 -0.300 1.00 45.25 95 ARG A N 1
ATOM 777 C CA . ARG A 1 95 ? -13.726 -19.001 1.014 1.00 45.25 95 ARG A CA 1
ATOM 778 C C . ARG A 1 95 ? -13.174 -17.584 1.111 1.00 45.25 95 ARG A C 1
ATOM 780 O O . ARG A 1 95 ? -13.014 -17.122 2.237 1.00 45.25 95 ARG A O 1
ATOM 787 N N .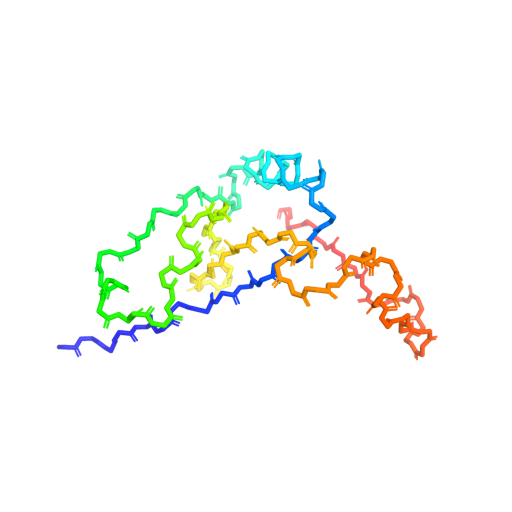 ILE A 1 96 ? -12.972 -16.852 0.019 1.00 51.06 96 ILE A N 1
ATOM 788 C CA . ILE A 1 96 ? -12.625 -15.426 0.135 1.00 51.06 96 ILE A CA 1
ATOM 789 C C . ILE A 1 96 ? -13.911 -14.603 0.019 1.00 51.06 96 ILE A C 1
ATOM 791 O O . ILE A 1 96 ? -14.290 -14.143 -1.053 1.00 51.06 96 ILE A O 1
ATOM 795 N N . ARG A 1 97 ? -14.628 -14.475 1.140 1.00 43.06 97 ARG A N 1
ATOM 796 C CA . ARG A 1 97 ? -15.762 -13.554 1.287 1.00 43.06 97 ARG A CA 1
ATOM 797 C C . ARG A 1 97 ? -15.278 -12.298 2.000 1.00 43.06 97 ARG A C 1
ATOM 799 O O . ARG A 1 97 ? -15.007 -12.339 3.194 1.00 43.06 97 ARG A O 1
ATOM 806 N N . PHE A 1 98 ? -15.209 -11.182 1.282 1.00 48.09 98 PHE A N 1
ATOM 807 C CA . PHE A 1 98 ? -15.133 -9.867 1.912 1.00 48.09 98 PHE A CA 1
ATOM 808 C C . PHE A 1 98 ? -16.544 -9.488 2.368 1.00 48.09 98 PHE A C 1
ATOM 810 O O . PHE A 1 98 ? -17.405 -9.177 1.547 1.00 48.09 98 PH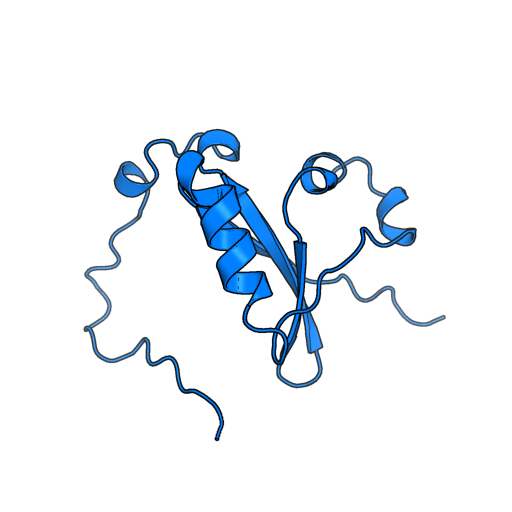E A O 1
ATOM 817 N N . SER A 1 99 ? -16.817 -9.562 3.668 1.00 44.75 99 SER A N 1
ATOM 818 C CA . SER A 1 99 ? -18.045 -9.012 4.244 1.00 44.75 99 SER A CA 1
ATOM 819 C C . SER A 1 99 ? -17.814 -7.558 4.641 1.00 44.75 99 SER A C 1
ATOM 821 O O . SER A 1 99 ? -16.901 -7.269 5.413 1.00 44.75 99 SER A O 1
ATOM 823 N N . ARG A 1 100 ? -18.660 -6.646 4.151 1.00 34.44 100 ARG A N 1
ATOM 824 C CA . ARG A 1 100 ? -18.830 -5.327 4.772 1.00 34.44 100 ARG A CA 1
ATOM 825 C C . ARG A 1 100 ? -19.554 -5.534 6.101 1.00 34.44 100 ARG A C 1
ATOM 827 O O . ARG A 1 100 ? -20.603 -6.175 6.113 1.00 34.44 100 ARG A O 1
ATOM 834 N N . ALA A 1 101 ? -18.988 -5.033 7.196 1.00 37.41 101 ALA A N 1
ATOM 835 C CA . ALA A 1 101 ? -19.741 -4.910 8.437 1.00 37.41 101 ALA A CA 1
ATOM 836 C C . ALA A 1 101 ? -20.852 -3.871 8.205 1.00 37.41 101 ALA A C 1
ATOM 838 O O . ALA A 1 101 ? -20.567 -2.787 7.694 1.00 37.41 101 ALA A O 1
ATOM 839 N N . VAL A 1 102 ? -22.097 -4.259 8.489 1.00 38.44 102 VAL A N 1
ATOM 840 C CA . VAL A 1 102 ? -23.272 -3.374 8.528 1.00 38.44 102 VAL A CA 1
ATOM 841 C C . VAL A 1 102 ? -23.421 -2.856 9.947 1.00 38.44 102 VAL A C 1
ATOM 843 O O . VAL A 1 102 ? -23.243 -3.687 10.868 1.00 38.44 102 VAL A O 1
#

Foldseek 3Di:
DDPPPPAAEDEAEDAPVCQVVVLVVQVVPVVFKDFDQDDPVCVVPPVCVVQNPWGKIWGQDPNDIHIYTYHYCVVVVCVVVVVVDDPCPPDDPPPPDDDDDD

Organism: NCBI:txid396776

Radius of gyration: 15.86 Å; chains: 1; bounding box: 41×35×45 Å

Sequence (102 aa):
MFPVSSIKFLEICVPEHNLSAAASQIASYTDIFRRFPWPEEAHRNLYTDYKKLYPRFQAFIEGRNLGVIVFPDTFYHLDPLQDNIVQIEAYSAGRIRFSRAV

pLDDT: mean 75.3, std 18.64, range [32.47, 96.25]

Secondary structure (DSSP, 8-state):
-------EEEEEEE-GGGHHHHHHHHHH-TTTEEE-PPPGGGGG-GGGGGGGGS-EEEEEETTEEEEEEEEEGGGGT--SGGGG----TTS-TTS---PPP-